Protein AF-A0A8C5HDI3-F1 (afdb_monomer_lite)

Structure (mmCIF, N/CA/C/O backbone):
data_AF-A0A8C5HDI3-F1
#
_entry.id   AF-A0A8C5HDI3-F1
#
loop_
_atom_site.group_PDB
_atom_site.id
_atom_site.type_symbol
_atom_site.label_atom_id
_atom_site.label_alt_id
_atom_site.label_comp_id
_atom_site.label_asym_id
_atom_site.label_entity_id
_atom_site.label_seq_id
_atom_site.pd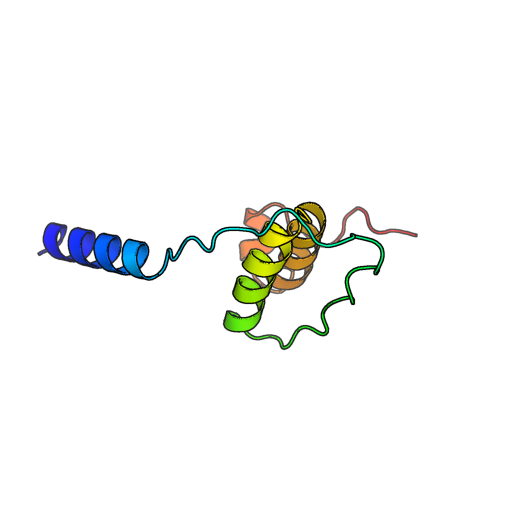bx_PDB_ins_code
_atom_site.Cartn_x
_atom_site.Cartn_y
_atom_site.Cartn_z
_atom_site.occupancy
_atom_site.B_iso_or_equiv
_atom_site.auth_seq_id
_atom_site.auth_comp_id
_atom_site.auth_asym_id
_atom_site.auth_atom_id
_atom_site.pdbx_PDB_model_num
ATOM 1 N N . MET A 1 1 ? 2.860 -29.462 19.419 1.00 65.06 1 MET A N 1
ATOM 2 C CA . MET A 1 1 ? 3.818 -28.474 18.868 1.00 65.06 1 MET A CA 1
ATOM 3 C C . MET A 1 1 ? 3.174 -27.528 17.849 1.00 65.06 1 MET A C 1
ATOM 5 O O . MET A 1 1 ? 3.147 -26.338 18.101 1.00 65.06 1 MET A O 1
ATOM 9 N N . LYS A 1 2 ? 2.602 -28.026 16.739 1.00 72.00 2 LYS A N 1
ATOM 10 C CA . LYS A 1 2 ? 2.118 -27.196 15.610 1.00 72.00 2 LYS A CA 1
ATOM 11 C C . LYS A 1 2 ? 1.042 -26.150 15.970 1.00 72.00 2 LYS A C 1
ATOM 13 O O . LYS A 1 2 ? 1.156 -25.010 15.552 1.00 72.00 2 LYS A O 1
ATOM 18 N N . VAL A 1 3 ? 0.061 -26.505 16.804 1.00 83.38 3 VAL A N 1
ATOM 19 C CA . VAL A 1 3 ? -1.040 -25.595 17.206 1.00 83.38 3 VAL A CA 1
ATOM 20 C C . VAL A 1 3 ? -0.539 -24.382 18.000 1.00 83.38 3 VAL A C 1
ATOM 22 O O . VAL A 1 3 ? -1.016 -23.270 17.807 1.00 83.38 3 VAL A O 1
ATOM 25 N N . TRP A 1 4 ? 0.471 -24.585 18.847 1.00 87.81 4 TRP A N 1
ATOM 26 C CA . TRP A 1 4 ? 1.082 -23.518 19.641 1.00 87.81 4 TRP A CA 1
ATOM 27 C C . TRP A 1 4 ? 1.877 -22.541 18.772 1.00 87.81 4 TRP A C 1
ATOM 29 O O . TRP A 1 4 ? 1.859 -21.342 19.027 1.00 87.81 4 TRP A O 1
ATOM 39 N N . VAL A 1 5 ? 2.508 -23.040 17.704 1.00 87.44 5 VAL A N 1
ATOM 40 C CA . VAL A 1 5 ? 3.187 -22.201 16.706 1.00 87.44 5 VAL A CA 1
ATOM 41 C C . VAL A 1 5 ? 2.174 -21.349 15.937 1.00 87.44 5 VAL A C 1
ATOM 43 O O . VAL A 1 5 ? 2.393 -20.155 15.770 1.00 87.44 5 VAL A O 1
ATOM 46 N N . CYS A 1 6 ? 1.035 -21.921 15.531 1.00 87.00 6 CYS A N 1
ATOM 47 C CA . CYS A 1 6 ? -0.031 -21.162 14.870 1.00 87.00 6 CYS A CA 1
ATOM 48 C C . CYS A 1 6 ? -0.608 -20.064 15.777 1.00 87.00 6 CYS A C 1
ATOM 50 O O . CYS A 1 6 ? -0.782 -18.936 15.330 1.00 87.00 6 CYS A O 1
ATOM 52 N N . LEU A 1 7 ? -0.858 -20.372 17.053 1.00 87.31 7 LEU A N 1
ATOM 53 C CA . LEU A 1 7 ? -1.344 -19.394 18.033 1.00 87.31 7 LEU A CA 1
ATOM 54 C C . LEU A 1 7 ? -0.352 -18.247 18.252 1.00 87.31 7 LEU A C 1
ATOM 56 O O . LEU A 1 7 ? -0.759 -17.089 18.275 1.00 87.31 7 LEU A O 1
ATOM 60 N N . ALA A 1 8 ? 0.942 -18.556 18.359 1.00 87.56 8 ALA A N 1
ATOM 61 C CA . ALA A 1 8 ? 1.979 -17.539 18.498 1.00 87.56 8 ALA A CA 1
ATOM 62 C C . ALA A 1 8 ? 2.048 -16.618 17.268 1.00 87.56 8 ALA A C 1
ATOM 64 O O . ALA A 1 8 ? 2.126 -15.403 17.425 1.00 87.56 8 ALA A O 1
ATOM 65 N N . LEU A 1 9 ? 1.953 -17.175 16.055 1.00 85.56 9 LEU A N 1
ATOM 66 C CA . LEU A 1 9 ? 1.944 -16.387 14.818 1.00 85.56 9 LEU A CA 1
ATOM 67 C C . LEU A 1 9 ? 0.738 -15.444 14.745 1.00 85.56 9 LEU A C 1
ATOM 69 O O . LEU A 1 9 ? 0.908 -14.275 14.419 1.00 85.56 9 LEU A O 1
ATOM 73 N N . ILE A 1 10 ? -0.454 -15.921 15.113 1.00 85.00 10 ILE A N 1
ATOM 74 C CA . ILE A 1 10 ? -1.673 -15.100 15.121 1.00 85.00 10 ILE A CA 1
ATOM 75 C C . ILE A 1 10 ? -1.526 -13.923 16.092 1.00 85.00 10 ILE A C 1
ATOM 77 O O . ILE A 1 10 ? -1.795 -12.785 15.718 1.00 85.00 10 ILE A O 1
ATOM 81 N N . LEU A 1 11 ? -1.057 -14.174 17.319 1.00 81.38 11 LEU A N 1
ATOM 82 C CA . LEU A 1 11 ? -0.871 -13.123 18.325 1.00 81.38 11 LEU A CA 1
ATOM 83 C C . LEU A 1 11 ? 0.143 -12.061 17.876 1.00 81.38 11 LEU A C 1
ATOM 85 O O . LEU A 1 11 ? -0.085 -10.871 18.083 1.00 81.38 11 LEU A O 1
ATOM 89 N N . VAL A 1 12 ? 1.228 -12.475 17.215 1.00 80.94 12 VAL A N 1
ATOM 90 C CA . VAL A 1 12 ? 2.220 -11.549 16.646 1.00 80.94 12 VAL A CA 1
ATOM 91 C C . VAL A 1 12 ? 1.610 -10.711 15.518 1.00 80.94 12 VAL A C 1
ATOM 93 O O . VAL A 1 12 ? 1.799 -9.498 15.501 1.00 80.94 12 VAL A O 1
ATOM 96 N N . SER A 1 13 ? 0.825 -11.310 14.617 1.00 75.00 13 SER A N 1
ATOM 97 C CA . SER A 1 13 ? 0.134 -10.571 13.551 1.00 75.00 13 SER A CA 1
ATOM 98 C C . SER A 1 13 ? -0.872 -9.550 14.091 1.00 75.00 13 SER A C 1
ATOM 100 O O . SER A 1 13 ? -0.977 -8.460 13.538 1.00 75.00 13 SER A O 1
ATOM 102 N N . PHE A 1 14 ? -1.573 -9.862 15.185 1.00 68.19 14 PHE A N 1
ATOM 103 C CA . PHE A 1 14 ? -2.486 -8.917 15.837 1.00 68.19 14 PHE A CA 1
ATOM 104 C C . PHE A 1 14 ? -1.756 -7.714 16.441 1.00 68.19 14 PHE A C 1
ATOM 106 O O . PHE A 1 14 ? -2.232 -6.593 16.300 1.00 68.19 14 PHE A O 1
ATOM 113 N N . HIS A 1 15 ? -0.597 -7.924 17.070 1.00 69.81 15 HIS A N 1
ATOM 114 C CA . HIS A 1 15 ? 0.203 -6.827 17.624 1.00 69.81 15 HIS A CA 1
ATOM 115 C C . HIS A 1 15 ? 0.833 -5.929 16.554 1.00 69.81 15 HIS A C 1
ATOM 117 O O . HIS A 1 15 ? 1.044 -4.748 16.809 1.00 69.81 15 HIS A O 1
ATOM 123 N N . LEU A 1 16 ? 1.126 -6.476 15.373 1.00 60.50 16 LEU A N 1
ATOM 124 C CA . LEU A 1 16 ? 1.634 -5.709 14.232 1.00 60.50 16 LEU A CA 1
ATOM 125 C C . LEU A 1 16 ? 0.522 -4.985 13.460 1.00 60.50 16 LEU A C 1
ATOM 127 O O . LEU A 1 16 ? 0.804 -4.053 12.717 1.00 60.50 16 LEU A O 1
ATOM 131 N N . SER A 1 17 ? -0.737 -5.388 13.638 1.00 55.72 17 SER A N 1
ATOM 132 C CA . SER A 1 17 ? -1.899 -4.767 13.004 1.00 55.72 17 SER A CA 1
ATOM 133 C C . SER A 1 17 ? -2.421 -3.601 13.850 1.00 55.72 17 SER A C 1
ATOM 135 O O . SER A 1 17 ? -3.571 -3.609 14.295 1.00 55.72 17 SER A O 1
ATOM 137 N N . GLU A 1 18 ? -1.587 -2.591 14.098 1.00 54.41 18 GLU A N 1
ATOM 138 C CA . GLU A 1 18 ? -2.047 -1.352 14.728 1.00 54.41 18 GLU A CA 1
ATOM 139 C C . GLU A 1 18 ? -2.886 -0.553 13.711 1.00 54.41 18 GLU A C 1
ATOM 141 O O . GLU A 1 18 ? -2.366 0.076 12.793 1.00 54.41 18 GLU A O 1
ATOM 146 N N . ALA A 1 19 ? -4.217 -0.599 13.828 1.00 53.97 19 ALA A N 1
ATOM 147 C CA . ALA A 1 19 ? -5.108 0.177 12.968 1.00 53.97 19 ALA A CA 1
ATOM 148 C C . ALA A 1 19 ? -5.100 1.651 13.406 1.00 53.97 19 ALA A C 1
ATOM 150 O O . ALA A 1 19 ? -5.797 2.041 14.343 1.00 53.97 19 ALA A O 1
ATOM 151 N N . ARG A 1 20 ? -4.292 2.481 12.742 1.00 56.44 20 ARG A N 1
ATOM 152 C CA . ARG A 1 20 ? -4.271 3.9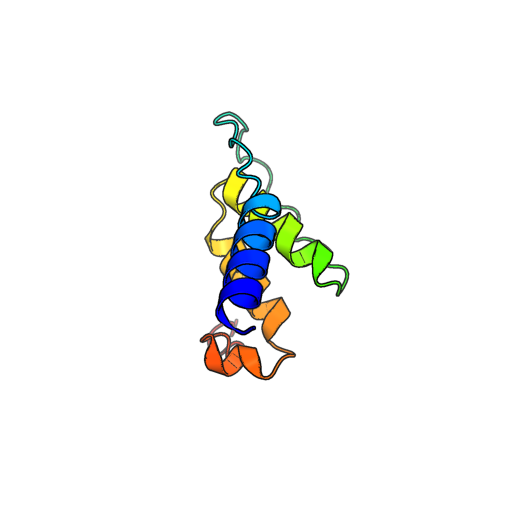32 12.968 1.00 56.44 20 ARG A CA 1
ATOM 153 C C . ARG A 1 20 ? -5.564 4.553 12.426 1.00 56.44 20 ARG A C 1
ATOM 155 O O . ARG A 1 20 ? -5.928 4.336 11.273 1.00 56.44 20 ARG A O 1
ATOM 162 N N . VAL A 1 21 ? -6.270 5.310 13.270 1.00 53.03 21 VAL A N 1
ATOM 163 C CA . VAL A 1 21 ? -7.484 6.048 12.885 1.00 53.03 21 VAL A CA 1
ATOM 164 C C . VAL A 1 21 ? -7.097 7.157 11.913 1.00 53.03 21 VAL A C 1
ATOM 166 O O . VAL A 1 21 ? -6.233 7.977 12.216 1.00 53.03 21 VAL A O 1
ATOM 169 N N . ILE A 1 22 ? -7.740 7.160 10.751 1.00 54.94 22 ILE A N 1
ATOM 170 C CA . ILE A 1 22 ? -7.508 8.125 9.682 1.00 54.94 22 ILE A CA 1
ATOM 171 C C . ILE A 1 22 ? -8.247 9.430 10.025 1.00 54.94 22 ILE A C 1
ATOM 173 O O . ILE A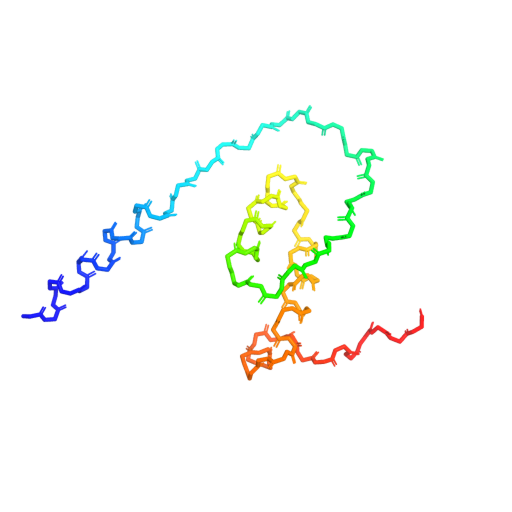 1 22 ? -9.467 9.396 10.192 1.00 54.94 22 ILE A O 1
ATOM 177 N N . PRO A 1 23 ? -7.557 10.576 10.164 1.00 53.16 23 PRO A N 1
ATOM 178 C CA . PRO A 1 23 ? -8.220 11.856 10.371 1.00 53.16 23 PRO A CA 1
ATOM 179 C C . PRO A 1 23 ? -8.834 12.374 9.058 1.00 53.16 23 PRO A C 1
ATOM 181 O O . PRO A 1 23 ? -8.129 12.756 8.128 1.00 53.16 23 PRO A O 1
ATOM 184 N N . GLU A 1 24 ? -10.165 12.423 9.014 1.00 55.88 24 GLU A N 1
ATOM 185 C CA . GLU A 1 24 ? -10.990 12.903 7.893 1.00 55.88 24 GLU A CA 1
ATOM 186 C C . GLU A 1 24 ? -10.956 14.443 7.767 1.00 55.88 24 GLU A C 1
ATOM 188 O O . GLU A 1 24 ? -11.935 15.119 8.092 1.00 55.88 24 GLU A O 1
ATOM 193 N N . GLY A 1 25 ? -9.824 15.048 7.374 1.00 54.78 25 GLY A N 1
ATOM 194 C CA . GLY A 1 25 ? -9.754 16.520 7.375 1.00 54.78 25 GLY A CA 1
ATOM 195 C C . GLY A 1 25 ? -8.575 17.236 6.719 1.00 54.78 25 GLY A C 1
ATOM 196 O O . GLY A 1 25 ? -8.384 18.413 7.020 1.00 54.78 25 GLY A O 1
ATOM 197 N N . VAL A 1 26 ? -7.785 16.602 5.848 1.00 56.16 26 VAL A N 1
ATOM 198 C CA . VAL A 1 26 ? -6.696 17.296 5.124 1.00 56.16 26 VAL A CA 1
ATOM 199 C C . VAL A 1 26 ? -7.083 17.603 3.668 1.00 56.16 26 VAL A C 1
ATOM 201 O O . VAL A 1 26 ? -7.544 16.697 2.976 1.00 56.16 26 VAL A O 1
ATOM 204 N N . PRO A 1 27 ? -6.918 18.855 3.185 1.00 58.91 27 PRO A N 1
ATOM 205 C CA . PRO A 1 27 ? -7.174 19.215 1.790 1.00 58.91 27 PRO A CA 1
ATOM 206 C C . PRO A 1 27 ? -6.204 18.496 0.844 1.00 58.91 27 PRO A C 1
ATOM 208 O O . PRO A 1 27 ? -4.990 18.579 1.007 1.00 58.91 27 PRO A O 1
ATOM 211 N N . TYR A 1 28 ? -6.750 17.815 -0.161 1.00 54.41 28 TYR A N 1
ATOM 212 C CA . TYR A 1 28 ? -6.031 17.020 -1.165 1.00 54.41 28 TYR A CA 1
ATOM 213 C C . TYR A 1 28 ? -5.347 17.857 -2.267 1.00 54.41 28 TYR A C 1
ATOM 215 O O . TYR A 1 28 ? -5.150 17.366 -3.376 1.00 54.41 28 TYR A O 1
ATOM 223 N N . ASP A 1 29 ? -5.018 19.123 -2.005 1.00 57.25 29 ASP A N 1
ATOM 224 C CA . ASP A 1 29 ? -4.606 20.063 -3.060 1.00 57.25 29 ASP A CA 1
ATOM 225 C C . ASP A 1 29 ? -3.138 19.912 -3.495 1.00 57.25 29 ASP A C 1
ATOM 227 O O . ASP A 1 29 ? -2.743 20.445 -4.533 1.00 57.25 29 ASP A O 1
ATOM 231 N N . GLU A 1 30 ? -2.321 19.171 -2.745 1.00 53.66 30 GLU A N 1
ATOM 232 C CA . GLU A 1 30 ? -0.932 18.912 -3.116 1.00 53.66 30 GLU A CA 1
ATOM 233 C C . GLU A 1 30 ? -0.820 17.546 -3.798 1.00 53.66 30 GLU A C 1
ATOM 235 O O . GLU A 1 30 ? -1.166 16.510 -3.222 1.00 53.66 30 GLU A O 1
ATOM 240 N N . ALA A 1 31 ? -0.357 17.547 -5.055 1.00 52.81 31 ALA A N 1
ATOM 241 C CA . ALA A 1 31 ? -0.072 16.318 -5.784 1.00 52.81 31 ALA A CA 1
ATOM 242 C C . ALA A 1 31 ? 0.848 15.452 -4.911 1.00 52.81 31 ALA A C 1
ATOM 244 O O . ALA A 1 31 ? 1.875 15.972 -4.462 1.00 52.81 31 ALA A O 1
ATOM 245 N N . PRO A 1 32 ? 0.505 14.173 -4.646 1.00 56.00 32 PRO A N 1
ATOM 246 C CA . PRO A 1 32 ? 1.315 13.320 -3.794 1.00 56.00 32 PRO A CA 1
ATOM 247 C C . PRO A 1 32 ? 2.750 13.387 -4.296 1.00 56.00 32 PRO A C 1
ATOM 249 O O . PRO A 1 32 ? 3.003 13.040 -5.452 1.00 56.00 32 PRO A O 1
ATOM 252 N N . ALA A 1 33 ? 3.663 13.904 -3.468 1.00 56.34 33 ALA A N 1
ATOM 253 C CA . ALA A 1 33 ? 5.071 13.938 -3.818 1.00 56.34 33 ALA A CA 1
ATOM 254 C C . ALA A 1 33 ? 5.444 12.508 -4.206 1.00 56.34 33 ALA A C 1
ATOM 256 O O . ALA A 1 33 ? 5.340 11.612 -3.366 1.00 56.34 33 ALA A O 1
ATOM 257 N N . VAL A 1 34 ? 5.764 12.290 -5.488 1.00 56.31 34 VAL A N 1
ATOM 258 C CA . VAL A 1 34 ? 6.138 10.972 -6.011 1.00 56.31 34 VAL A CA 1
ATOM 259 C C . VAL A 1 34 ? 7.199 10.419 -5.071 1.00 56.31 34 VAL A C 1
ATOM 261 O O . VAL A 1 34 ? 8.264 11.037 -4.959 1.00 56.31 34 VAL A O 1
ATOM 264 N N . PRO A 1 35 ? 6.908 9.356 -4.301 1.00 59.47 35 PRO A N 1
ATOM 265 C CA . PRO A 1 35 ? 7.793 9.042 -3.203 1.00 59.47 35 PRO A CA 1
ATOM 266 C C . PRO A 1 35 ? 9.143 8.636 -3.772 1.00 59.47 35 PRO A C 1
ATOM 268 O O . PRO A 1 35 ? 9.237 7.781 -4.651 1.00 59.47 35 PRO A O 1
ATOM 271 N N . TYR A 1 36 ? 10.200 9.297 -3.314 1.00 57.22 36 TYR A N 1
ATOM 272 C CA . TYR A 1 36 ? 11.559 8.890 -3.624 1.00 57.22 36 TYR A CA 1
ATOM 273 C C . TYR A 1 36 ? 11.832 7.625 -2.809 1.00 57.22 36 TYR A C 1
ATOM 275 O O . TYR A 1 36 ? 12.259 7.704 -1.662 1.00 57.22 36 TYR A O 1
ATOM 283 N N . TRP A 1 37 ? 11.467 6.468 -3.364 1.00 63.38 37 TRP A N 1
ATOM 284 C CA . TRP A 1 37 ? 11.515 5.182 -2.673 1.00 63.38 37 TRP A CA 1
ATOM 285 C C . TRP A 1 37 ? 12.962 4.789 -2.350 1.00 63.38 37 TRP A C 1
ATOM 287 O O . TRP A 1 37 ? 13.735 4.513 -3.274 1.00 63.38 37 TRP A O 1
ATOM 297 N N . PRO A 1 38 ? 13.357 4.673 -1.070 1.00 55.44 38 PRO A N 1
ATOM 298 C CA . PRO A 1 38 ? 14.465 3.802 -0.728 1.00 55.44 38 PRO A CA 1
ATOM 299 C C . PRO A 1 38 ? 13.991 2.361 -0.970 1.00 55.44 38 PRO A C 1
ATOM 301 O O . PRO A 1 38 ? 12.860 2.006 -0.645 1.00 55.44 38 PRO A O 1
ATOM 304 N N . TYR A 1 39 ? 14.838 1.512 -1.549 1.00 54.59 39 TYR A N 1
ATOM 305 C CA . TYR A 1 39 ? 14.513 0.125 -1.927 1.00 54.59 39 TYR A CA 1
ATOM 306 C C . TYR A 1 39 ? 14.242 -0.829 -0.735 1.00 54.59 39 TYR A C 1
ATOM 308 O O . TYR A 1 39 ? 14.418 -2.040 -0.862 1.00 54.59 39 TYR A O 1
ATOM 316 N N . SER A 1 40 ? 13.865 -0.327 0.446 1.00 64.69 40 SER A N 1
ATOM 317 C CA . SER A 1 40 ? 13.639 -1.150 1.633 1.00 64.69 40 SER A CA 1
ATOM 318 C C . SER A 1 40 ? 12.174 -1.584 1.765 1.00 64.69 40 SER A C 1
ATOM 320 O O . SER A 1 40 ? 11.239 -0.825 1.511 1.00 64.69 40 SER A O 1
ATOM 322 N N . THR A 1 41 ? 11.955 -2.819 2.223 1.00 61.94 41 THR A N 1
ATOM 323 C CA . THR A 1 41 ? 10.609 -3.363 2.478 1.00 61.94 41 THR A CA 1
ATOM 324 C C . THR A 1 41 ? 9.880 -2.623 3.607 1.00 61.94 41 THR A C 1
ATOM 326 O O . THR A 1 41 ? 8.653 -2.619 3.643 1.00 61.94 41 THR A O 1
ATOM 329 N N . SER A 1 42 ? 10.616 -2.004 4.541 1.00 70.31 42 SER A N 1
ATOM 330 C CA . SER A 1 42 ? 10.018 -1.220 5.630 1.00 70.31 42 SER A CA 1
ATOM 331 C C . SER A 1 42 ? 9.387 0.067 5.110 1.00 70.31 42 SER A C 1
ATOM 333 O O . SER A 1 42 ? 8.338 0.471 5.606 1.00 70.31 42 SER A O 1
ATOM 335 N N . ASP A 1 43 ? 10.004 0.697 4.110 1.00 78.12 43 ASP A N 1
ATOM 336 C CA . ASP A 1 43 ? 9.492 1.941 3.541 1.00 78.12 43 ASP A CA 1
ATOM 337 C C . ASP A 1 43 ? 8.190 1.684 2.778 1.00 78.12 43 ASP A C 1
ATOM 339 O O . ASP A 1 43 ? 7.221 2.414 2.963 1.00 78.12 43 ASP A O 1
ATOM 343 N N . PHE A 1 44 ? 8.108 0.581 2.026 1.00 82.81 44 PHE A N 1
ATOM 344 C CA . PHE A 1 44 ? 6.901 0.195 1.289 1.00 82.81 44 PHE A CA 1
ATOM 345 C C . PHE A 1 44 ? 5.633 0.185 2.164 1.00 82.81 44 PHE A C 1
ATOM 347 O O . PHE A 1 44 ? 4.639 0.823 1.818 1.00 82.81 44 PHE A O 1
ATOM 354 N N . TRP A 1 45 ? 5.656 -0.491 3.319 1.00 83.38 45 TRP A N 1
ATOM 355 C CA . TRP A 1 45 ? 4.466 -0.614 4.173 1.00 83.38 45 TRP A CA 1
ATOM 356 C C . TRP A 1 45 ? 4.058 0.701 4.838 1.00 83.38 45 TRP A C 1
ATOM 358 O O . TRP A 1 45 ? 2.864 0.993 4.899 1.00 83.38 45 TRP A O 1
ATOM 368 N N . ASN A 1 46 ? 5.023 1.534 5.237 1.00 83.19 46 ASN A N 1
ATOM 369 C CA . ASN A 1 46 ? 4.731 2.874 5.753 1.00 83.19 46 ASN A CA 1
ATOM 370 C C . ASN A 1 46 ? 3.966 3.717 4.720 1.00 83.19 46 ASN A C 1
ATOM 372 O O . ASN A 1 46 ? 3.027 4.436 5.062 1.00 83.19 46 ASN A O 1
ATOM 376 N N . TYR A 1 47 ? 4.318 3.596 3.438 1.00 82.00 47 TYR A N 1
ATOM 377 C CA . TYR A 1 47 ? 3.605 4.293 2.372 1.00 82.00 47 TYR A CA 1
ATOM 378 C C . TYR A 1 47 ? 2.249 3.671 2.029 1.00 82.00 47 TYR A C 1
ATOM 380 O O . TYR A 1 47 ? 1.320 4.410 1.708 1.00 82.00 47 TYR A O 1
ATOM 388 N N . VAL A 1 48 ? 2.088 2.345 2.135 1.00 85.69 48 VAL A N 1
ATOM 389 C CA . VAL A 1 48 ? 0.760 1.710 2.044 1.00 85.69 48 VAL A CA 1
ATOM 390 C C . VAL A 1 48 ? -0.173 2.318 3.091 1.00 85.69 48 VAL A C 1
ATOM 392 O O . VAL A 1 48 ? -1.301 2.689 2.768 1.00 85.69 48 VAL A O 1
ATOM 395 N N . GLU A 1 49 ? 0.286 2.450 4.334 1.00 86.31 49 GLU A N 1
ATOM 396 C CA . GLU A 1 49 ? -0.498 3.049 5.417 1.00 86.31 49 GLU A CA 1
ATOM 397 C C . GLU A 1 49 ? -0.795 4.528 5.165 1.00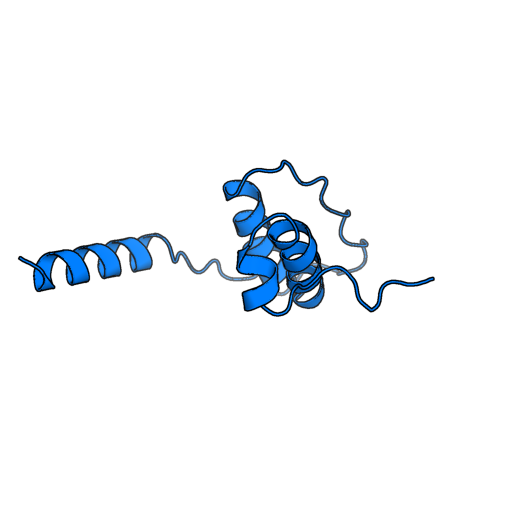 86.31 49 GLU A C 1
ATOM 399 O O . GLU A 1 49 ? -1.947 4.952 5.290 1.00 86.31 49 GLU A O 1
ATOM 404 N N . TYR A 1 50 ? 0.207 5.296 4.729 1.00 83.88 50 TYR A N 1
ATOM 405 C CA . TYR A 1 50 ? 0.030 6.693 4.345 1.00 83.88 50 TYR A CA 1
ATOM 406 C C . TYR A 1 50 ? -1.043 6.853 3.264 1.00 83.88 50 TYR A C 1
ATOM 408 O O . TYR A 1 50 ? -2.018 7.572 3.473 1.00 83.88 50 TYR A O 1
ATOM 416 N N . PHE A 1 51 ? -0.936 6.136 2.144 1.00 85.44 51 PHE A N 1
ATOM 417 C CA . PHE A 1 51 ? -1.911 6.236 1.062 1.00 85.44 51 PHE A CA 1
ATOM 418 C C . PHE A 1 51 ? -3.313 5.790 1.485 1.00 85.44 51 PHE A C 1
ATOM 420 O O . PHE A 1 51 ? -4.291 6.414 1.080 1.00 85.44 51 PHE A O 1
ATOM 427 N N . ARG A 1 52 ? -3.437 4.776 2.354 1.00 84.75 52 ARG A N 1
ATOM 428 C CA . ARG A 1 52 ? -4.734 4.390 2.940 1.00 84.75 52 ARG A CA 1
ATOM 429 C C . ARG A 1 52 ? -5.336 5.524 3.762 1.00 84.75 52 ARG A C 1
ATOM 431 O O . ARG A 1 52 ? -6.537 5.752 3.658 1.00 84.75 52 ARG A O 1
ATOM 438 N N . SER A 1 53 ? -4.513 6.249 4.522 1.00 83.94 53 SER A N 1
ATOM 439 C CA . SER A 1 53 ? -4.954 7.402 5.318 1.00 83.94 53 SER A CA 1
ATOM 440 C C . SER A 1 53 ? -5.434 8.596 4.497 1.00 83.94 53 SER A C 1
ATOM 442 O O . SER A 1 53 ? -6.211 9.402 4.984 1.00 83.94 53 SER A O 1
ATOM 444 N N . ILE A 1 54 ? -5.024 8.697 3.239 1.00 82.00 54 ILE A N 1
ATOM 445 C CA . ILE A 1 54 ? -5.455 9.771 2.341 1.00 82.00 54 ILE A CA 1
ATOM 446 C C . ILE A 1 54 ? -6.358 9.233 1.215 1.00 82.00 54 ILE A C 1
ATOM 448 O O . ILE A 1 54 ? -6.524 9.863 0.180 1.00 82.00 54 ILE A O 1
ATOM 452 N N . GLY A 1 55 ? -6.903 8.018 1.354 1.00 82.69 55 GLY A N 1
ATOM 453 C CA . GLY A 1 55 ? -7.789 7.415 0.347 1.00 82.69 55 GLY A CA 1
ATOM 454 C C . GLY A 1 55 ? -7.159 7.201 -1.042 1.00 82.69 55 GLY A C 1
ATOM 455 O O . GLY A 1 55 ? -7.869 6.939 -2.012 1.00 82.69 55 GLY A O 1
ATOM 456 N N . ALA A 1 56 ? -5.833 7.277 -1.154 1.00 83.81 56 ALA A N 1
ATOM 457 C CA . ALA A 1 56 ? -5.061 7.216 -2.392 1.00 83.81 56 ALA A CA 1
ATOM 458 C C . ALA A 1 56 ? -4.769 5.762 -2.813 1.00 83.81 56 ALA A C 1
ATOM 460 O O . ALA A 1 56 ? -3.624 5.335 -2.958 1.00 83.81 56 ALA A O 1
ATOM 461 N N . TYR A 1 57 ? -5.819 4.954 -2.980 1.00 82.56 57 TYR A N 1
ATOM 462 C CA . TYR A 1 57 ? -5.677 3.516 -3.248 1.00 82.56 57 TYR A CA 1
ATOM 463 C C . TYR A 1 57 ? -5.053 3.198 -4.615 1.00 82.56 57 TYR A C 1
ATOM 465 O O . TYR A 1 57 ? -4.365 2.187 -4.751 1.00 82.56 57 TYR A O 1
ATOM 473 N N . ASN A 1 58 ? -5.242 4.060 -5.618 1.00 81.81 58 ASN A N 1
ATOM 474 C CA . ASN A 1 58 ? -4.636 3.873 -6.940 1.00 81.81 58 ASN A CA 1
ATOM 475 C C . ASN A 1 58 ? -3.104 3.958 -6.868 1.00 81.81 58 ASN A C 1
ATOM 477 O O . ASN A 1 58 ? -2.405 3.152 -7.477 1.00 81.81 58 ASN A O 1
ATOM 481 N N . GLN A 1 59 ? -2.587 4.869 -6.044 1.00 80.75 59 GLN A N 1
ATOM 482 C CA . GLN A 1 59 ? -1.160 5.075 -5.814 1.00 80.75 59 GLN A CA 1
ATOM 483 C C . GLN A 1 59 ? -0.520 3.870 -5.112 1.00 80.75 59 GLN A C 1
ATOM 485 O O . GLN A 1 59 ? 0.641 3.553 -5.364 1.00 80.75 59 GLN A O 1
ATOM 490 N N . ILE A 1 60 ? -1.285 3.135 -4.294 1.00 84.00 60 ILE A N 1
ATOM 491 C CA . ILE A 1 60 ? -0.833 1.861 -3.712 1.00 84.00 60 ILE A CA 1
ATOM 492 C C . ILE A 1 60 ? -0.586 0.825 -4.810 1.00 84.00 60 ILE A C 1
ATOM 494 O O . ILE A 1 60 ? 0.410 0.107 -4.758 1.00 84.00 60 ILE A O 1
ATOM 498 N N . ASN A 1 61 ? -1.470 0.757 -5.806 1.00 83.06 61 ASN A N 1
ATOM 499 C CA . ASN A 1 61 ? -1.366 -0.190 -6.913 1.00 83.06 61 ASN A CA 1
ATOM 500 C C . ASN A 1 61 ? -0.158 0.119 -7.815 1.00 83.06 61 ASN A C 1
ATOM 502 O O . ASN A 1 61 ? 0.592 -0.779 -8.192 1.00 83.06 61 ASN A O 1
ATOM 506 N N . GLU A 1 62 ? 0.068 1.399 -8.117 1.00 81.88 62 GLU A N 1
ATOM 507 C CA . GLU A 1 62 ? 1.239 1.850 -8.878 1.00 81.88 62 GLU A CA 1
ATOM 508 C C . GLU A 1 62 ? 2.549 1.581 -8.128 1.00 81.88 62 GLU A C 1
ATOM 510 O O . GLU A 1 62 ? 3.495 1.034 -8.700 1.00 81.88 62 GLU A O 1
ATOM 515 N N . MET A 1 63 ? 2.584 1.882 -6.825 1.00 83.00 63 MET A N 1
ATOM 516 C CA . MET A 1 63 ? 3.721 1.571 -5.958 1.00 83.00 63 MET A CA 1
ATOM 517 C C . MET A 1 63 ? 3.991 0.062 -5.913 1.00 83.00 63 MET A C 1
ATOM 519 O O . MET A 1 63 ? 5.137 -0.366 -6.052 1.00 83.00 63 MET A O 1
ATOM 523 N N . ALA A 1 64 ? 2.952 -0.755 -5.725 1.00 84.25 64 ALA A N 1
ATOM 524 C CA . ALA A 1 64 ? 3.079 -2.207 -5.682 1.00 84.25 64 ALA A CA 1
ATOM 525 C C . ALA A 1 64 ? 3.635 -2.760 -6.999 1.00 84.25 64 ALA A C 1
ATOM 527 O O . ALA A 1 64 ? 4.549 -3.583 -6.966 1.00 84.25 64 ALA A O 1
ATOM 528 N N . ARG A 1 65 ? 3.181 -2.247 -8.149 1.00 78.75 65 ARG A N 1
ATOM 529 C CA . ARG A 1 65 ? 3.742 -2.618 -9.453 1.00 78.75 65 ARG A CA 1
ATOM 530 C C . ARG A 1 65 ? 5.237 -2.308 -9.535 1.00 78.75 65 ARG A C 1
ATOM 532 O O . ARG A 1 65 ? 6.010 -3.183 -9.910 1.00 78.75 65 ARG A O 1
ATOM 539 N N . ALA A 1 66 ? 5.659 -1.104 -9.149 1.00 78.94 66 ALA A N 1
ATOM 540 C CA . ALA A 1 66 ? 7.073 -0.722 -9.174 1.00 78.94 66 ALA A CA 1
ATOM 541 C C . ALA A 1 66 ? 7.936 -1.577 -8.222 1.00 78.94 66 ALA A C 1
ATOM 543 O O . ALA A 1 66 ? 9.038 -1.999 -8.582 1.00 78.94 66 ALA A O 1
ATOM 544 N N . PHE A 1 67 ? 7.424 -1.875 -7.025 1.00 79.12 67 PHE A N 1
ATOM 545 C CA . PHE A 1 67 ? 8.115 -2.679 -6.016 1.00 79.12 67 PHE A CA 1
ATOM 546 C C . PHE A 1 67 ? 8.266 -4.146 -6.447 1.00 79.12 67 PHE A C 1
ATOM 548 O O . PHE A 1 67 ? 9.361 -4.711 -6.390 1.00 79.12 67 PHE A O 1
ATOM 555 N N . PHE A 1 68 ? 7.183 -4.765 -6.925 1.00 80.06 68 PHE A N 1
ATOM 556 C CA . PHE A 1 68 ? 7.168 -6.178 -7.302 1.00 80.06 68 PHE A CA 1
ATOM 557 C C . PHE A 1 68 ? 7.697 -6.462 -8.710 1.00 80.06 68 PHE A C 1
ATOM 559 O O . PHE A 1 68 ? 7.994 -7.620 -8.986 1.00 80.06 68 PHE A O 1
ATOM 566 N N . ALA A 1 69 ? 7.904 -5.454 -9.565 1.00 77.50 69 ALA A N 1
ATOM 567 C CA . ALA A 1 69 ? 8.454 -5.633 -10.916 1.00 77.50 69 ALA A CA 1
ATOM 568 C C . ALA A 1 69 ? 9.801 -6.381 -10.952 1.00 77.50 69 ALA A C 1
ATOM 570 O O . ALA A 1 69 ? 10.143 -7.012 -11.947 1.00 77.50 69 ALA A O 1
ATOM 571 N N . HIS A 1 70 ? 10.573 -6.319 -9.866 1.00 73.50 70 HIS A N 1
ATOM 572 C CA . HIS A 1 70 ? 11.890 -6.951 -9.759 1.00 73.50 70 HIS A CA 1
ATOM 573 C C . HIS A 1 70 ? 11.843 -8.312 -9.049 1.00 73.50 70 HIS A C 1
ATOM 575 O O . HIS A 1 70 ? 12.882 -8.938 -8.843 1.00 73.50 70 HIS A O 1
ATOM 581 N N . GLN A 1 71 ? 10.660 -8.744 -8.605 1.00 75.31 71 GLN A N 1
ATOM 582 C CA . GLN A 1 71 ? 10.454 -9.953 -7.818 1.00 75.31 71 GLN A CA 1
ATOM 583 C C . GLN A 1 71 ? 9.641 -10.968 -8.634 1.00 75.31 71 GLN A C 1
ATOM 585 O O . GLN A 1 71 ? 8.664 -10.580 -9.269 1.00 75.31 71 GLN A O 1
ATOM 590 N N . PRO A 1 72 ? 9.926 -12.281 -8.540 1.00 72.81 72 PRO A N 1
ATOM 591 C CA . PRO A 1 72 ? 9.124 -13.312 -9.215 1.00 72.81 72 PRO A CA 1
ATOM 592 C C . PRO A 1 72 ? 7.637 -13.306 -8.817 1.00 72.81 72 PRO A C 1
ATOM 594 O O . PRO A 1 72 ? 6.787 -13.843 -9.519 1.00 72.81 72 PRO A O 1
ATOM 597 N N . LEU A 1 73 ? 7.318 -12.709 -7.663 1.00 73.94 73 LEU A N 1
ATOM 598 C CA . LEU A 1 73 ? 5.950 -12.556 -7.172 1.00 73.94 73 LEU A CA 1
ATOM 599 C C . LEU A 1 73 ? 5.125 -11.552 -7.987 1.00 73.94 73 LEU A C 1
ATOM 601 O O . LEU A 1 73 ? 3.902 -11.651 -7.954 1.00 73.94 73 LEU A O 1
ATOM 605 N N . GLY A 1 74 ? 5.752 -10.617 -8.713 1.00 71.00 74 GLY A N 1
ATOM 606 C CA . GLY A 1 74 ? 5.041 -9.624 -9.523 1.00 71.00 74 GLY A CA 1
ATOM 607 C C . GLY A 1 74 ? 4.089 -10.268 -10.529 1.00 71.00 74 GLY A C 1
ATOM 608 O O . GLY A 1 74 ? 2.909 -9.927 -10.550 1.00 71.00 74 GLY A O 1
ATOM 609 N N . ASP A 1 75 ? 4.560 -11.290 -11.242 1.00 70.44 75 ASP A N 1
ATOM 610 C CA . ASP A 1 75 ? 3.768 -12.036 -12.230 1.00 70.44 75 ASP A CA 1
ATOM 611 C C . ASP A 1 75 ? 2.592 -12.797 -11.595 1.00 70.44 75 ASP A C 1
ATOM 613 O O . ASP A 1 75 ? 1.545 -12.987 -12.203 1.00 70.44 75 ASP A O 1
ATOM 617 N N . THR A 1 76 ? 2.740 -13.237 -10.342 1.00 78.38 76 THR A N 1
ATOM 618 C CA . THR A 1 76 ? 1.661 -13.936 -9.618 1.00 78.38 76 THR A CA 1
ATOM 619 C C . THR A 1 76 ? 0.589 -12.962 -9.124 1.00 78.38 76 THR A C 1
ATOM 621 O O . THR A 1 76 ? -0.567 -13.339 -8.941 1.00 78.38 76 THR A O 1
ATOM 624 N N . LEU A 1 77 ? 0.972 -11.709 -8.882 1.00 77.94 77 LEU A N 1
ATOM 625 C CA . LEU A 1 77 ? 0.116 -10.667 -8.324 1.00 77.94 77 LEU A CA 1
ATOM 626 C C . LEU A 1 77 ? -0.606 -9.830 -9.395 1.00 77.94 77 LEU A C 1
ATOM 628 O O . LEU A 1 77 ? -1.375 -8.944 -9.029 1.00 77.94 77 LEU A O 1
ATOM 632 N N . GLY A 1 78 ? -0.392 -10.099 -10.688 1.00 74.25 78 GLY A N 1
ATOM 633 C CA . GLY A 1 78 ? -0.951 -9.287 -11.778 1.00 74.25 78 GLY A CA 1
ATOM 634 C C . GLY A 1 78 ? -0.184 -7.977 -12.009 1.00 74.25 78 GLY A C 1
ATOM 635 O O . GLY A 1 78 ? -0.742 -6.994 -12.504 1.00 74.25 78 GLY A O 1
ATOM 636 N N . TYR A 1 79 ? 1.078 -7.925 -11.569 1.00 71.94 79 TYR A N 1
ATOM 637 C CA . TYR A 1 79 ? 1.981 -6.787 -11.741 1.00 71.94 79 TYR A CA 1
ATOM 638 C C . TYR A 1 79 ? 2.985 -7.002 -12.873 1.00 71.94 79 TYR A C 1
ATOM 640 O O . TYR A 1 79 ? 4.007 -6.312 -12.903 1.00 71.94 79 TYR A O 1
ATOM 648 N N . GLU A 1 80 ? 2.707 -7.925 -13.801 1.00 65.25 80 GLU A N 1
ATOM 649 C CA . GLU A 1 80 ? 3.549 -8.147 -14.967 1.00 65.25 80 GLU A CA 1
ATOM 650 C C . GLU A 1 80 ? 3.870 -6.822 -15.6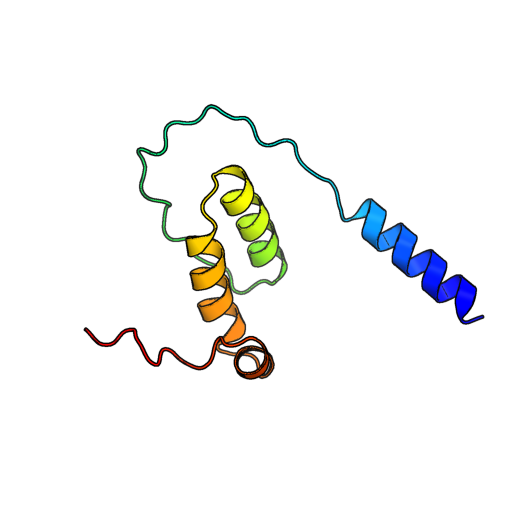74 1.00 65.25 80 GLU A C 1
ATOM 652 O O . GLU A 1 80 ? 3.024 -5.949 -15.890 1.00 65.25 80 GLU A O 1
ATOM 657 N N . THR A 1 81 ? 5.164 -6.675 -15.950 1.00 57.69 81 THR A N 1
ATOM 658 C CA . THR A 1 81 ? 5.844 -5.545 -16.587 1.00 57.69 81 THR A CA 1
ATOM 659 C C . THR A 1 81 ? 4.927 -4.763 -17.535 1.00 57.69 81 THR A C 1
ATOM 661 O O . THR A 1 81 ? 4.633 -5.225 -18.634 1.00 57.69 81 THR A O 1
ATOM 664 N N . ASN A 1 82 ? 4.494 -3.580 -17.079 1.00 53.81 82 ASN A N 1
ATOM 665 C CA . ASN A 1 82 ? 3.947 -2.440 -17.828 1.00 53.81 82 ASN A CA 1
ATOM 666 C C . ASN A 1 82 ? 3.410 -2.721 -19.249 1.00 53.81 82 ASN A C 1
ATOM 668 O O . ASN A 1 82 ? 3.788 -2.031 -20.189 1.00 53.81 82 ASN A O 1
ATOM 672 N N . ALA A 1 83 ? 2.459 -3.640 -19.423 1.00 48.16 83 ALA A N 1
ATOM 673 C CA . ALA A 1 83 ? 1.787 -3.849 -20.713 1.00 48.16 83 ALA A CA 1
ATOM 674 C C . ALA A 1 83 ? 0.773 -2.730 -21.065 1.00 48.16 83 ALA A C 1
ATOM 676 O O . ALA A 1 83 ? -0.155 -2.943 -21.840 1.00 48.16 83 ALA A O 1
ATOM 677 N N . GLY A 1 84 ? 0.905 -1.539 -20.471 1.00 46.25 84 GLY A N 1
ATOM 678 C CA . GLY A 1 84 ? -0.057 -0.446 -20.632 1.00 46.25 84 GLY A CA 1
ATOM 67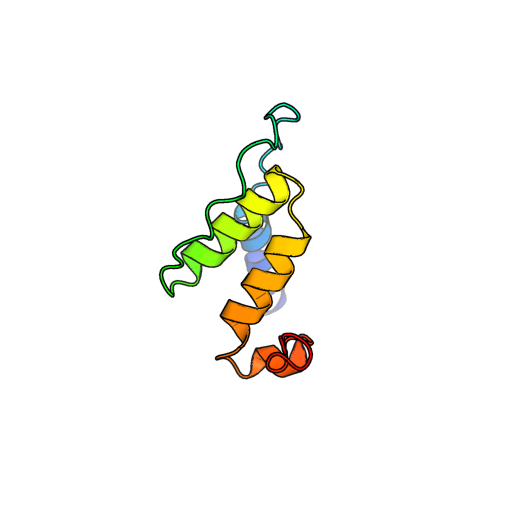9 C C . GLY A 1 84 ? 0.444 0.945 -20.245 1.00 46.25 84 GLY A C 1
ATOM 680 O O . GLY A 1 84 ? -0.380 1.817 -20.001 1.00 46.25 84 GLY A O 1
ATOM 681 N N . HIS A 1 85 ? 1.761 1.167 -20.164 1.00 43.91 85 HIS A N 1
ATOM 682 C CA . HIS A 1 85 ? 2.331 2.517 -20.018 1.00 43.91 85 HIS A CA 1
ATOM 683 C C . HIS A 1 85 ? 3.150 2.904 -21.257 1.00 43.91 85 HIS A C 1
ATOM 685 O O . HIS A 1 85 ? 4.247 3.449 -21.161 1.00 43.91 85 HIS A O 1
ATOM 691 N N . GLU A 1 86 ? 2.621 2.561 -22.433 1.00 42.19 86 GLU A N 1
ATOM 692 C CA . GLU A 1 86 ? 3.073 3.158 -23.681 1.00 42.19 86 GLU A CA 1
ATOM 693 C C . GLU A 1 86 ? 2.382 4.518 -23.849 1.00 42.19 86 GLU A C 1
ATOM 695 O O . GLU A 1 86 ? 1.154 4.578 -23.942 1.00 42.19 86 GLU A O 1
ATOM 700 N N . HIS A 1 87 ? 3.225 5.554 -23.939 1.00 36.88 87 HIS A N 1
ATOM 701 C CA . HIS A 1 87 ? 2.995 6.919 -24.433 1.00 36.88 87 HIS A CA 1
ATOM 702 C C . HIS A 1 87 ? 2.834 8.047 -23.399 1.00 36.88 87 HIS A C 1
ATOM 704 O O . HIS A 1 87 ? 1.698 8.342 -22.965 1.00 36.88 87 HIS A O 1
#

Foldseek 3Di:
DVVVVVVVVVVVVVVVPPDDDQDPDDDPPDDPPLDPDDLDPVRLVVVVNVCVSVVNVVVNVVSCLVNCCVPPCCVVVVSDPCPDPDD

InterPro domains:
  IPR028224 Otospiralin [PF15182] (20-82)
  IPR028224 Otospiralin [PTHR35073] (5-85)

Radius of gyration: 16.76 Å; chains: 1; bounding box: 26×48×44 Å

Secondary structure (DSSP, 8-state):
-HHHHHHHHHHHHHHH---PPP-S-----SPP------S-HHHHHHHHHHHHHTT-HHHHHHHHHHHHTTSTHHHHTT--TTTT---

Organism: Gouania willdenowi (NCBI:txid441366)

pLDDT: mean 70.14, std 13.52, range [36.88, 87.81]

Sequence (87 aa):
MKVWVCLALILVSFHLSEARVIPEGVPYDEAPAVPYWPYSTSDFWNYVEYFRSIGAYNQINEMARAFFAHQPLGDTLGYETNAGHEH